Protein AF-A0A965ABD0-F1 (afdb_monomer_lite)

Radius of gyration: 16.46 Å; chains: 1; bounding box: 44×37×48 Å

pLDDT: mean 81.72, std 15.08, range [44.69, 95.62]

Structure (mmCIF, N/CA/C/O backbone):
data_AF-A0A965ABD0-F1
#
_entry.id   AF-A0A965ABD0-F1
#
loop_
_atom_site.group_PDB
_atom_site.id
_atom_site.type_symbol
_atom_site.label_atom_id
_atom_site.label_alt_id
_atom_site.label_comp_id
_atom_site.label_asym_id
_atom_site.label_entity_id
_atom_site.label_seq_id
_atom_site.pdbx_PDB_ins_code
_atom_site.Cartn_x
_atom_site.Cartn_y
_atom_site.Cartn_z
_atom_site.occupancy
_atom_site.B_iso_or_equiv
_atom_site.auth_seq_id
_atom_site.auth_comp_id
_atom_site.auth_asym_id
_atom_site.auth_atom_id
_atom_site.pdbx_PDB_model_num
ATOM 1 N N . MET A 1 1 ? 28.131 -8.949 -25.186 1.00 50.16 1 MET A N 1
ATOM 2 C CA . MET A 1 1 ? 27.915 -8.056 -24.030 1.00 50.16 1 MET A CA 1
ATOM 3 C C . MET A 1 1 ? 26.417 -7.802 -23.924 1.00 50.16 1 MET A C 1
ATOM 5 O O . MET A 1 1 ? 25.906 -6.990 -24.673 1.00 50.16 1 MET A O 1
ATOM 9 N N . ARG A 1 2 ? 25.697 -8.601 -23.131 1.00 59.97 2 ARG A N 1
ATOM 10 C CA . ARG A 1 2 ? 24.269 -8.393 -22.794 1.00 59.97 2 ARG A CA 1
ATOM 11 C C . ARG A 1 2 ? 23.965 -8.703 -21.321 1.00 59.97 2 ARG A C 1
ATOM 13 O O . ARG A 1 2 ? 22.911 -8.351 -20.832 1.00 59.97 2 ARG A O 1
ATOM 20 N N . PHE A 1 3 ? 24.914 -9.325 -20.616 1.00 52.44 3 PHE A N 1
ATOM 21 C CA . PHE A 1 3 ? 24.744 -9.772 -19.237 1.00 52.44 3 PHE A CA 1
ATOM 22 C C . PHE A 1 3 ? 24.814 -8.612 -18.229 1.00 52.44 3 PHE A C 1
ATOM 24 O O . PHE A 1 3 ? 23.955 -8.506 -17.372 1.00 52.44 3 PHE A O 1
ATOM 31 N N . ASN A 1 4 ? 25.758 -7.673 -18.394 1.00 55.59 4 ASN A N 1
ATOM 32 C CA . ASN A 1 4 ? 25.829 -6.482 -17.533 1.00 55.59 4 ASN A CA 1
ATOM 33 C C . ASN A 1 4 ? 24.631 -5.538 -17.687 1.00 55.59 4 ASN A C 1
ATOM 35 O O . ASN A 1 4 ? 24.323 -4.817 -16.752 1.00 55.59 4 ASN A O 1
ATOM 39 N N . GLN A 1 5 ? 23.981 -5.521 -18.854 1.00 58.94 5 GLN A N 1
ATOM 40 C CA . GLN A 1 5 ? 22.790 -4.698 -19.062 1.00 58.94 5 GLN A CA 1
ATOM 41 C C . GLN A 1 5 ? 21.589 -5.305 -18.322 1.00 58.94 5 GLN A C 1
ATOM 43 O O . GLN A 1 5 ? 20.903 -4.599 -17.599 1.00 58.94 5 GLN A O 1
ATOM 48 N N . PHE A 1 6 ? 21.459 -6.635 -18.378 1.00 56.78 6 PHE A N 1
ATOM 49 C CA . PHE A 1 6 ? 20.426 -7.390 -17.670 1.00 56.78 6 PHE A CA 1
ATOM 50 C C . PHE A 1 6 ? 20.526 -7.270 -16.140 1.00 56.78 6 PHE A C 1
ATOM 52 O O . PHE A 1 6 ? 19.512 -7.114 -15.476 1.00 56.78 6 PHE A O 1
ATOM 59 N N . ILE A 1 7 ? 21.743 -7.294 -15.578 1.00 60.09 7 ILE A N 1
ATOM 60 C CA . ILE A 1 7 ? 21.939 -7.110 -14.128 1.00 60.09 7 ILE A CA 1
ATOM 61 C C . ILE A 1 7 ? 21.617 -5.675 -13.698 1.00 60.09 7 ILE A C 1
ATOM 63 O O . ILE A 1 7 ? 20.943 -5.490 -12.694 1.00 60.09 7 ILE A O 1
ATOM 67 N N . SER A 1 8 ? 22.023 -4.665 -14.476 1.00 60.12 8 SER A N 1
ATOM 68 C CA . SER A 1 8 ? 21.682 -3.270 -14.164 1.00 60.12 8 SER A CA 1
ATOM 69 C C . SER A 1 8 ? 20.177 -3.000 -14.239 1.00 60.12 8 SER A C 1
ATOM 71 O O . SER A 1 8 ? 19.672 -2.209 -13.449 1.00 60.12 8 SER A O 1
ATOM 73 N N . GLU A 1 9 ? 19.468 -3.637 -15.176 1.00 54.25 9 GLU A N 1
ATOM 74 C CA . GLU A 1 9 ? 18.006 -3.571 -15.253 1.00 54.25 9 GLU A CA 1
ATOM 75 C C . GLU A 1 9 ? 17.367 -4.279 -14.050 1.00 54.25 9 GLU A C 1
ATOM 77 O O . GLU A 1 9 ? 16.578 -3.651 -13.358 1.00 54.25 9 GLU A O 1
ATOM 82 N N . MET A 1 10 ? 17.784 -5.504 -13.702 1.00 53.66 10 MET A N 1
ATOM 83 C CA . MET A 1 10 ? 17.255 -6.218 -12.526 1.00 53.66 10 MET A CA 1
ATOM 84 C C . MET A 1 10 ? 17.496 -5.481 -11.197 1.00 53.66 10 MET A C 1
ATOM 86 O O . MET A 1 10 ? 16.591 -5.416 -10.370 1.00 53.66 10 MET A O 1
ATOM 90 N N . GLU A 1 11 ? 18.675 -4.886 -10.988 1.00 54.94 11 GLU A N 1
ATOM 91 C CA . GLU A 1 11 ? 18.944 -4.076 -9.789 1.00 54.94 11 GLU A CA 1
ATOM 92 C C . GLU A 1 11 ? 18.117 -2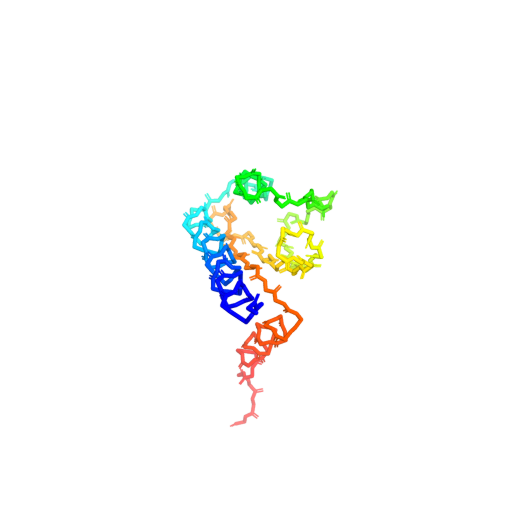.783 -9.789 1.00 54.94 11 GLU A C 1
ATOM 94 O O . GLU A 1 11 ? 17.594 -2.380 -8.756 1.00 54.94 11 GLU A O 1
ATOM 99 N N . SER A 1 12 ? 17.940 -2.133 -10.942 1.00 57.03 12 SER A N 1
ATOM 100 C CA . SER A 1 12 ? 17.064 -0.960 -11.064 1.00 57.03 12 SER A CA 1
ATOM 101 C C . SER A 1 12 ? 15.588 -1.290 -10.811 1.00 57.03 12 SER A C 1
ATOM 103 O O . SER A 1 12 ? 14.852 -0.415 -10.365 1.00 57.03 12 SER A O 1
ATOM 105 N N . MET A 1 13 ? 15.155 -2.513 -11.120 1.00 55.66 13 MET A N 1
ATOM 106 C CA . MET A 1 13 ? 13.768 -2.969 -10.988 1.00 55.66 13 MET A CA 1
ATOM 107 C C . MET A 1 13 ? 13.415 -3.322 -9.541 1.00 55.66 13 MET A C 1
ATOM 109 O O . MET A 1 13 ? 12.373 -2.881 -9.064 1.00 55.66 13 MET A O 1
ATOM 113 N N . ALA A 1 14 ? 14.302 -4.028 -8.827 1.00 60.38 14 ALA A N 1
ATOM 114 C CA . ALA A 1 14 ? 14.152 -4.266 -7.387 1.00 60.38 14 ALA A CA 1
ATOM 115 C C . ALA A 1 14 ? 14.101 -2.936 -6.616 1.00 60.38 14 ALA A C 1
ATOM 117 O O . ALA A 1 14 ? 13.190 -2.705 -5.830 1.00 60.38 14 ALA A O 1
ATOM 118 N N . ASN A 1 15 ? 14.982 -1.993 -6.974 1.00 71.06 15 ASN A N 1
ATOM 119 C CA . ASN A 1 15 ? 14.969 -0.650 -6.397 1.00 71.06 15 ASN A CA 1
ATOM 120 C C . ASN A 1 15 ? 13.646 0.100 -6.631 1.00 71.06 15 ASN A C 1
ATOM 122 O O . ASN A 1 15 ? 13.264 0.904 -5.788 1.00 71.06 15 ASN A O 1
ATOM 126 N N . ALA A 1 16 ? 12.957 -0.121 -7.758 1.00 81.75 16 ALA A N 1
ATOM 127 C CA . ALA A 1 16 ? 11.695 0.560 -8.042 1.00 81.75 16 ALA A CA 1
ATOM 128 C C . ALA A 1 16 ? 10.554 0.030 -7.164 1.00 81.75 16 ALA A C 1
ATOM 130 O O . ALA A 1 16 ? 9.835 0.836 -6.583 1.00 81.75 16 ALA A O 1
ATOM 131 N N . ARG A 1 17 ? 10.427 -1.299 -7.022 1.00 88.06 17 ARG A N 1
ATOM 132 C CA . ARG A 1 17 ? 9.444 -1.918 -6.115 1.00 88.06 17 ARG A CA 1
ATOM 133 C C . ARG A 1 17 ? 9.688 -1.485 -4.672 1.00 88.06 17 ARG A C 1
ATOM 135 O O . ARG A 1 17 ? 8.771 -0.997 -4.027 1.00 88.06 17 ARG A O 1
ATOM 142 N N . ASP A 1 18 ? 10.931 -1.590 -4.208 1.00 89.69 18 ASP A N 1
ATOM 143 C CA . ASP A 1 18 ? 11.284 -1.243 -2.830 1.00 89.69 18 ASP A CA 1
ATOM 144 C C . ASP A 1 18 ? 11.061 0.253 -2.544 1.00 89.69 18 ASP A C 1
ATOM 146 O O . ASP A 1 18 ? 10.591 0.606 -1.467 1.00 89.69 18 ASP A O 1
ATOM 150 N N . SER A 1 19 ? 11.324 1.137 -3.519 1.00 91.12 19 SER A N 1
ATOM 151 C CA . SER A 1 19 ? 11.024 2.572 -3.375 1.00 91.12 19 SER A CA 1
ATOM 152 C C . SER A 1 19 ? 9.519 2.844 -3.314 1.00 91.12 19 SER A C 1
ATOM 154 O O . SER A 1 19 ? 9.087 3.665 -2.513 1.00 91.12 19 SER A O 1
ATOM 156 N N . ILE A 1 20 ? 8.715 2.149 -4.129 1.00 92.62 20 ILE A N 1
ATOM 157 C CA . ILE A 1 20 ? 7.250 2.265 -4.077 1.00 92.62 20 ILE A CA 1
ATOM 158 C C . ILE A 1 20 ? 6.735 1.791 -2.717 1.00 92.62 20 ILE A C 1
ATOM 160 O O . ILE A 1 20 ? 5.951 2.504 -2.102 1.00 92.62 20 ILE A O 1
ATOM 164 N N . ASN A 1 21 ? 7.192 0.635 -2.228 1.00 94.25 21 ASN A N 1
ATOM 165 C CA . ASN A 1 21 ? 6.762 0.093 -0.934 1.00 94.25 21 ASN A CA 1
ATOM 166 C C . ASN A 1 21 ? 7.170 1.000 0.227 1.00 94.25 21 ASN A C 1
ATOM 168 O O . ASN A 1 21 ? 6.389 1.195 1.153 1.00 94.25 21 ASN A O 1
ATOM 172 N N . GLN A 1 22 ? 8.352 1.615 0.153 1.00 94.56 22 GLN A N 1
ATOM 173 C CA . GLN A 1 22 ? 8.756 2.620 1.128 1.00 94.56 22 GLN A CA 1
ATOM 174 C C . GLN A 1 22 ? 7.826 3.844 1.102 1.00 94.56 22 GLN A C 1
ATOM 176 O O . GLN A 1 22 ? 7.358 4.270 2.153 1.00 94.56 22 GLN A O 1
ATOM 181 N N . ASP A 1 23 ? 7.523 4.385 -0.081 1.00 95.38 23 ASP A N 1
ATOM 182 C CA . ASP A 1 23 ? 6.623 5.536 -0.206 1.00 95.38 23 ASP A CA 1
ATOM 183 C C . ASP A 1 23 ? 5.186 5.198 0.230 1.00 95.38 23 ASP A C 1
ATOM 185 O O . ASP A 1 23 ? 4.504 6.059 0.787 1.00 95.38 23 ASP A O 1
ATOM 189 N N . LEU A 1 24 ? 4.718 3.966 -0.010 1.00 94.94 24 LEU A N 1
ATOM 190 C CA . LEU A 1 24 ? 3.427 3.469 0.478 1.00 94.94 24 LEU A CA 1
ATOM 191 C C . LEU A 1 24 ? 3.406 3.425 2.006 1.00 94.94 24 LEU A C 1
ATOM 193 O O . LEU A 1 24 ? 2.499 3.998 2.603 1.00 94.94 24 LEU A O 1
ATOM 197 N N . ALA A 1 25 ? 4.419 2.819 2.629 1.00 94.81 25 ALA A N 1
ATOM 198 C CA . ALA A 1 25 ? 4.525 2.742 4.083 1.00 94.81 25 ALA A CA 1
ATOM 199 C C . ALA A 1 25 ? 4.575 4.138 4.728 1.00 94.81 25 ALA A C 1
ATOM 201 O O . ALA A 1 25 ? 3.824 4.416 5.660 1.00 94.81 25 ALA A O 1
ATOM 202 N N . ASP A 1 26 ? 5.398 5.042 4.190 1.00 94.88 26 ASP A N 1
ATOM 203 C CA . ASP A 1 26 ? 5.521 6.414 4.696 1.00 94.88 26 ASP A CA 1
ATOM 204 C C . ASP A 1 26 ? 4.235 7.233 4.448 1.00 94.88 26 ASP A C 1
ATOM 206 O O . ASP A 1 26 ? 3.823 8.050 5.276 1.00 94.88 26 ASP A O 1
ATOM 210 N N . GLY A 1 27 ? 3.590 7.044 3.294 1.00 93.69 27 GLY A N 1
ATOM 211 C CA . GLY A 1 27 ? 2.383 7.773 2.903 1.00 93.69 27 GLY A CA 1
ATOM 212 C C . GLY A 1 27 ? 1.133 7.350 3.673 1.00 93.69 27 GLY A C 1
ATOM 213 O O . GLY A 1 27 ? 0.258 8.186 3.917 1.00 93.69 27 GLY A O 1
ATOM 214 N N . LEU A 1 28 ? 1.063 6.077 4.063 1.00 95.62 28 LEU A N 1
ATOM 215 C CA . LEU A 1 28 ? -0.077 5.462 4.743 1.00 95.62 28 LEU A CA 1
ATOM 216 C C . LEU A 1 28 ? 0.105 5.349 6.266 1.00 95.62 28 LEU A C 1
ATOM 218 O O . LEU A 1 28 ? -0.803 4.883 6.939 1.00 95.62 28 LEU A O 1
ATOM 222 N N . GLU A 1 29 ? 1.217 5.843 6.831 1.00 93.56 29 GLU A N 1
ATOM 223 C CA . GLU A 1 29 ? 1.451 5.881 8.291 1.00 93.56 29 GLU A CA 1
ATOM 224 C C . GLU A 1 29 ? 0.384 6.705 9.050 1.00 93.56 29 GLU A C 1
ATOM 226 O O . GLU A 1 29 ? 0.183 6.534 10.252 1.00 93.56 29 GLU A O 1
ATOM 231 N N . ASN A 1 30 ? -0.295 7.632 8.367 1.00 90.06 30 ASN A N 1
ATOM 232 C CA . ASN A 1 30 ? -1.332 8.469 8.969 1.00 90.06 30 ASN A CA 1
ATOM 233 C C . ASN A 1 30 ? -2.711 7.812 8.863 1.00 90.06 30 ASN A C 1
ATOM 235 O O . ASN A 1 30 ? -3.034 7.224 7.839 1.00 90.06 30 ASN A O 1
ATOM 239 N N . ASN A 1 31 ? -3.572 8.044 9.855 1.00 90.19 31 ASN A N 1
ATOM 240 C CA . ASN A 1 31 ? -4.969 7.626 9.768 1.00 90.19 31 ASN A CA 1
ATOM 241 C C . ASN A 1 31 ? -5.783 8.593 8.889 1.00 90.19 31 ASN A C 1
ATOM 243 O O . ASN A 1 31 ? -5.565 9.812 8.899 1.00 90.19 31 ASN A O 1
ATOM 247 N N . PHE A 1 32 ? -6.769 8.055 8.175 1.00 94.25 32 PHE A N 1
ATOM 248 C CA . PHE A 1 32 ? -7.593 8.780 7.204 1.00 94.25 32 PHE A CA 1
ATOM 249 C C . PHE A 1 32 ? -9.043 8.918 7.675 1.00 94.25 32 PHE A C 1
ATOM 251 O O . PHE A 1 32 ? -9.529 8.124 8.470 1.00 94.25 32 PHE A O 1
ATOM 258 N N . GLN A 1 33 ? -9.783 9.929 7.220 1.00 93.69 33 GLN A N 1
ATOM 259 C CA . GLN A 1 33 ? -11.185 10.102 7.647 1.00 93.69 33 GLN A CA 1
ATOM 260 C C . GLN A 1 33 ? -12.165 9.219 6.870 1.00 93.69 33 GLN A C 1
ATOM 262 O O . GLN A 1 33 ? -13.315 9.043 7.274 1.00 93.69 33 GLN A O 1
ATOM 267 N N . ASN A 1 34 ? -11.737 8.718 5.719 1.00 91.12 34 ASN A N 1
ATOM 268 C CA . ASN A 1 34 ? -12.495 7.841 4.843 1.00 91.12 34 ASN A CA 1
ATOM 269 C C . ASN A 1 34 ? -11.519 7.012 3.995 1.00 91.12 34 ASN A C 1
ATOM 271 O O . ASN A 1 34 ? -10.366 7.425 3.836 1.00 91.12 34 ASN A O 1
ATOM 275 N N . PRO A 1 35 ? -11.961 5.872 3.438 1.00 91.69 35 PRO A N 1
ATOM 276 C CA . PRO A 1 35 ? -11.101 5.043 2.612 1.00 91.69 35 PRO A CA 1
ATOM 277 C C . PRO A 1 35 ? -10.554 5.794 1.397 1.00 91.69 35 PRO A C 1
ATOM 279 O O . PRO A 1 35 ? -9.397 5.618 1.021 1.00 91.69 35 PRO A O 1
ATOM 282 N N . GLU A 1 36 ? -11.367 6.659 0.786 1.00 91.75 36 GLU A N 1
ATOM 283 C CA . GLU A 1 36 ? -10.994 7.375 -0.430 1.00 91.75 36 GLU A CA 1
ATOM 284 C C . GLU A 1 36 ? -9.717 8.207 -0.257 1.00 91.75 36 GLU A C 1
ATOM 286 O O . GLU A 1 36 ? -8.889 8.214 -1.165 1.00 91.75 36 GLU A O 1
ATOM 291 N N . GLU A 1 37 ? -9.518 8.848 0.897 1.00 92.75 37 GLU A N 1
ATOM 292 C CA . GLU A 1 37 ? -8.301 9.613 1.202 1.00 92.75 37 GLU A CA 1
ATOM 293 C C . GLU A 1 37 ? -7.032 8.741 1.173 1.00 92.75 37 GLU A C 1
ATOM 295 O O . GLU A 1 37 ? -6.040 9.134 0.555 1.00 92.75 37 GLU A O 1
ATOM 300 N N . GLY A 1 38 ? -7.064 7.544 1.771 1.00 92.50 38 GLY A N 1
ATOM 301 C CA . GLY A 1 38 ? -5.933 6.606 1.731 1.00 92.50 38 GLY A CA 1
ATOM 302 C C . GLY A 1 38 ? -5.641 6.129 0.304 1.00 92.50 38 GLY A C 1
ATOM 303 O O . GLY A 1 38 ? -4.499 6.134 -0.162 1.00 92.50 38 GLY A O 1
ATOM 304 N N . PHE A 1 39 ? -6.688 5.828 -0.465 1.00 91.12 39 PHE A N 1
ATOM 305 C CA . PHE A 1 39 ? -6.535 5.435 -1.867 1.00 91.12 39 PHE A CA 1
ATOM 306 C C . PHE A 1 39 ? -6.072 6.572 -2.788 1.00 91.12 39 PHE A C 1
ATOM 308 O O . PHE A 1 39 ? -5.385 6.313 -3.782 1.00 91.12 39 PHE A O 1
ATOM 315 N N . GLU A 1 40 ? -6.402 7.830 -2.493 1.00 92.06 40 GLU A N 1
ATOM 316 C CA . GLU A 1 40 ? -5.833 8.982 -3.201 1.00 92.06 40 GLU A CA 1
ATOM 317 C C . GLU A 1 40 ? -4.316 9.078 -2.989 1.00 92.06 40 GLU A C 1
ATOM 319 O O . GLU A 1 40 ? -3.594 9.382 -3.945 1.00 92.06 40 GLU A O 1
ATOM 324 N N . VAL A 1 41 ? -3.817 8.750 -1.791 1.00 94.06 41 VAL A N 1
ATOM 325 C CA . VAL A 1 41 ? -2.372 8.671 -1.511 1.00 94.06 41 VAL A CA 1
ATOM 326 C C . VAL A 1 41 ? -1.716 7.563 -2.336 1.00 94.06 41 VAL A C 1
ATOM 328 O O . VAL A 1 41 ? -0.731 7.835 -3.028 1.00 94.06 41 VAL A O 1
ATOM 331 N N . ILE A 1 42 ? -2.297 6.358 -2.363 1.00 92.94 42 ILE A N 1
ATOM 332 C CA . ILE A 1 42 ? -1.800 5.235 -3.185 1.00 92.94 42 ILE A CA 1
ATOM 333 C C . ILE A 1 42 ? -1.704 5.649 -4.661 1.00 92.94 42 ILE A C 1
ATOM 335 O O . ILE A 1 42 ? -0.658 5.493 -5.296 1.00 92.94 42 ILE A O 1
ATOM 339 N N . LYS A 1 43 ? -2.764 6.262 -5.208 1.00 91.44 43 LYS A N 1
ATOM 340 C CA . LYS A 1 43 ? -2.780 6.760 -6.597 1.00 91.44 43 LYS A CA 1
ATOM 341 C C . LYS A 1 43 ? -1.718 7.830 -6.845 1.00 91.44 43 LYS A C 1
ATOM 343 O O . LYS A 1 43 ? -1.093 7.832 -7.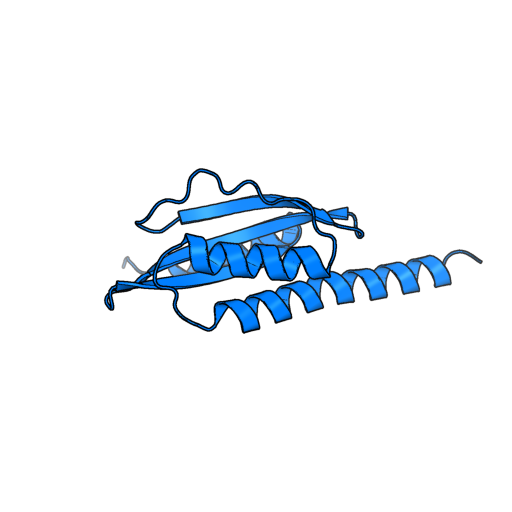906 1.00 91.44 43 LYS A O 1
ATOM 348 N N . ALA A 1 44 ? -1.515 8.746 -5.898 1.00 92.06 44 ALA A N 1
ATOM 349 C CA . ALA A 1 44 ? -0.510 9.797 -6.016 1.00 92.06 44 ALA A CA 1
ATOM 350 C C . ALA A 1 44 ? 0.913 9.220 -6.057 1.00 92.06 44 ALA A C 1
ATOM 352 O O . ALA A 1 44 ? 1.716 9.643 -6.892 1.00 92.06 44 ALA A O 1
ATOM 353 N N . ILE A 1 45 ? 1.204 8.227 -5.212 1.00 92.81 45 ILE A N 1
ATOM 354 C CA . ILE A 1 45 ? 2.481 7.505 -5.211 1.00 92.81 45 ILE A CA 1
ATOM 355 C C . ILE A 1 45 ? 2.661 6.797 -6.552 1.00 92.81 45 ILE A C 1
ATOM 357 O O . ILE A 1 45 ? 3.640 7.044 -7.251 1.00 92.81 45 ILE A O 1
ATOM 361 N N . PHE A 1 46 ? 1.680 6.006 -6.982 1.00 91.31 46 PHE A N 1
ATOM 362 C CA . PHE A 1 46 ? 1.736 5.254 -8.240 1.00 91.31 46 PHE A CA 1
ATOM 363 C C . PHE A 1 46 ? 1.936 6.153 -9.464 1.00 91.31 46 PHE A C 1
ATOM 365 O O . PHE A 1 46 ? 2.723 5.827 -10.360 1.00 91.31 46 PHE A O 1
ATOM 372 N N . GLY A 1 47 ? 1.319 7.338 -9.458 1.00 88.44 47 GLY A N 1
ATOM 373 C CA . GLY A 1 47 ? 1.520 8.367 -10.475 1.00 88.44 47 GLY A CA 1
ATOM 374 C C . GLY A 1 47 ? 2.972 8.846 -10.603 1.00 88.44 47 GLY A C 1
ATOM 375 O O . GLY A 1 47 ? 3.398 9.181 -11.710 1.00 88.44 47 GLY A O 1
ATOM 376 N N . ASN A 1 48 ? 3.761 8.828 -9.522 1.00 89.56 48 ASN A N 1
ATOM 377 C CA . ASN A 1 48 ? 5.181 9.205 -9.551 1.00 89.56 48 ASN A CA 1
ATOM 378 C C . ASN A 1 48 ? 6.064 8.143 -10.223 1.00 89.56 48 ASN A C 1
ATOM 380 O O . ASN A 1 48 ? 7.101 8.482 -10.798 1.00 89.56 48 ASN A O 1
ATOM 384 N N . TYR A 1 49 ? 5.640 6.879 -10.187 1.00 88.69 49 TYR A N 1
ATOM 385 C CA . TYR A 1 49 ? 6.377 5.738 -10.740 1.00 88.69 49 TYR A CA 1
ATOM 386 C C . TYR A 1 49 ? 5.847 5.269 -12.101 1.00 88.69 49 TYR A C 1
ATOM 388 O O . TYR A 1 49 ? 6.432 4.384 -12.725 1.00 88.69 49 TYR A O 1
ATOM 396 N N . GLY A 1 50 ? 4.769 5.886 -12.594 1.00 85.25 50 GLY A N 1
ATOM 397 C CA . GLY A 1 50 ? 4.143 5.519 -13.863 1.00 85.25 50 GLY A CA 1
ATOM 398 C C . GLY A 1 50 ? 3.430 4.168 -13.815 1.00 85.25 50 GLY A C 1
ATOM 399 O O . GLY A 1 50 ? 3.333 3.506 -14.847 1.00 85.25 50 GLY A O 1
ATOM 400 N N . VAL A 1 51 ? 2.968 3.757 -12.632 1.00 85.69 51 VAL A N 1
ATOM 401 C CA . VAL A 1 51 ? 2.123 2.570 -12.461 1.00 85.69 51 VAL A CA 1
ATOM 402 C C . VAL A 1 51 ? 0.721 2.880 -12.998 1.00 85.69 51 VAL A C 1
ATOM 404 O O . VAL A 1 51 ? 0.247 4.015 -12.892 1.00 85.69 51 VAL A O 1
ATOM 407 N N . GLY A 1 52 ? 0.091 1.890 -13.637 1.00 77.19 52 GLY A N 1
ATOM 408 C CA . GLY A 1 52 ? -1.247 2.016 -14.223 1.00 77.19 52 GLY A CA 1
ATOM 409 C C . GLY A 1 52 ? -2.353 2.378 -13.219 1.00 77.19 52 GLY A C 1
ATOM 410 O O . GLY A 1 52 ? -2.150 2.381 -12.006 1.00 77.19 52 GLY A O 1
ATOM 411 N N . GLU A 1 53 ? -3.547 2.694 -13.734 1.00 78.00 53 GLU A N 1
ATOM 412 C CA . GLU A 1 53 ? -4.718 2.970 -12.891 1.00 78.00 53 GLU A CA 1
ATOM 413 C C . GLU A 1 53 ? -5.110 1.743 -12.060 1.00 78.00 53 GLU A C 1
ATOM 415 O O . GLU A 1 53 ? -5.269 0.646 -12.592 1.00 78.00 53 GLU A O 1
ATOM 420 N N . VAL A 1 54 ? -5.324 1.965 -10.762 1.00 75.25 54 VAL A N 1
ATOM 421 C CA . VAL A 1 54 ? -5.823 0.951 -9.831 1.00 75.25 54 VAL A CA 1
ATOM 422 C C . VAL A 1 54 ? -7.358 1.020 -9.803 1.00 75.25 54 VAL A C 1
ATOM 424 O O . VAL A 1 54 ? -7.900 2.082 -9.463 1.00 75.25 54 VAL A O 1
ATOM 427 N N . PRO A 1 55 ? -8.077 -0.059 -10.168 1.00 72.31 55 PRO A N 1
ATOM 428 C CA . PRO A 1 55 ? -9.537 -0.074 -10.174 1.00 72.31 55 PRO A CA 1
ATOM 429 C C . PRO A 1 55 ? -10.069 -0.195 -8.740 1.00 72.31 55 PRO A C 1
ATOM 431 O O . PRO A 1 55 ? -10.027 -1.263 -8.142 1.00 72.31 55 PRO A O 1
ATOM 434 N N . LEU A 1 56 ? -10.569 0.911 -8.186 1.00 68.44 56 LEU A N 1
ATOM 435 C CA . LEU A 1 56 ? -10.964 1.024 -6.770 1.00 68.44 56 LEU A CA 1
ATOM 436 C C . LEU A 1 56 ? -12.429 1.448 -6.606 1.00 68.44 56 LEU A C 1
ATOM 438 O O . LEU A 1 56 ? -12.801 2.135 -5.662 1.00 68.44 56 LEU A O 1
ATOM 442 N N . ASP A 1 57 ? -13.277 1.081 -7.564 1.00 64.81 57 ASP A N 1
ATOM 443 C CA . ASP A 1 57 ? -14.638 1.612 -7.687 1.00 64.81 57 ASP A CA 1
ATOM 444 C C . ASP A 1 57 ? -15.650 1.047 -6.664 1.00 64.81 57 ASP A C 1
ATOM 446 O O . ASP A 1 57 ? -16.829 1.405 -6.718 1.00 64.81 57 ASP A O 1
ATOM 450 N N . GLN A 1 58 ? -15.236 0.168 -5.742 1.00 68.88 58 GLN A N 1
ATOM 451 C CA . GLN A 1 58 ? -16.116 -0.456 -4.739 1.00 68.88 58 GLN A CA 1
ATOM 452 C C . GLN A 1 58 ? -15.450 -0.575 -3.364 1.00 68.88 58 GLN A C 1
ATOM 454 O O . GLN A 1 58 ? -15.297 -1.671 -2.843 1.00 68.88 58 GLN A O 1
ATOM 459 N N . LEU A 1 59 ? -15.072 0.557 -2.770 1.00 78.44 59 LEU A N 1
ATOM 460 C CA . LEU A 1 59 ? -14.542 0.567 -1.407 1.00 78.44 59 LEU A CA 1
ATOM 461 C C . LEU A 1 59 ? -15.649 0.252 -0.392 1.00 78.44 59 LEU A C 1
ATOM 463 O O . LEU A 1 59 ? -16.688 0.920 -0.355 1.00 78.44 59 LEU A O 1
ATOM 467 N N . ASN A 1 60 ? -15.425 -0.760 0.443 1.00 84.25 60 ASN A N 1
ATOM 468 C CA . ASN A 1 60 ? -16.255 -1.060 1.602 1.00 84.25 60 ASN A CA 1
ATOM 469 C C . ASN A 1 60 ? -15.913 -0.105 2.768 1.00 84.25 60 ASN A C 1
ATOM 471 O O . ASN A 1 60 ? -14.751 -0.052 3.168 1.00 84.25 60 ASN A O 1
ATOM 475 N N . PRO A 1 61 ? -16.878 0.639 3.343 1.00 80.88 61 PRO A N 1
ATOM 476 C CA . PRO A 1 61 ? -16.632 1.507 4.499 1.00 80.88 61 PRO A CA 1
ATOM 477 C C . PRO A 1 61 ? -16.348 0.750 5.805 1.00 80.88 61 PRO A C 1
ATOM 479 O O . PRO A 1 61 ? -15.898 1.358 6.765 1.00 80.88 61 PRO A O 1
ATOM 482 N N . GLU A 1 62 ? -16.621 -0.552 5.888 1.00 84.69 62 GLU A N 1
ATOM 483 C CA . GLU A 1 62 ? -16.230 -1.353 7.061 1.00 84.69 62 GLU A CA 1
ATOM 484 C C . GLU A 1 62 ? -14.757 -1.796 7.005 1.00 84.69 62 GLU A C 1
ATOM 486 O O . GLU A 1 62 ? -14.257 -2.370 7.967 1.00 84.69 62 GLU A O 1
ATOM 491 N N . GLY A 1 63 ? -14.061 -1.484 5.910 1.00 86.75 63 GLY A N 1
ATOM 492 C CA . GLY A 1 63 ? -12.7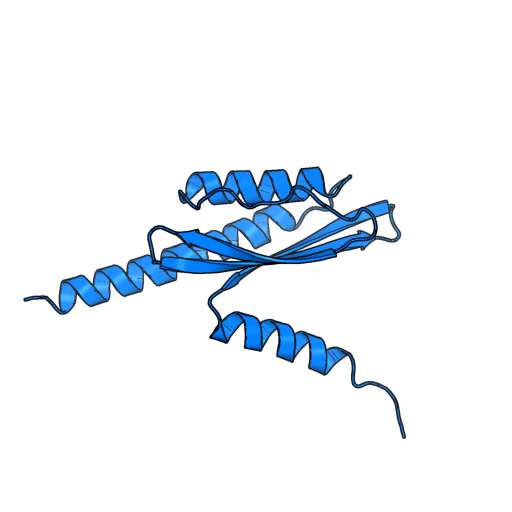61 -2.051 5.583 1.00 86.75 63 GLY A CA 1
ATOM 493 C C . GLY A 1 63 ? -12.876 -3.163 4.546 1.00 86.75 63 GLY A C 1
ATOM 494 O O . GLY A 1 63 ? -13.944 -3.761 4.374 1.00 86.75 63 GLY A O 1
ATOM 495 N N . ASP A 1 64 ? -11.792 -3.393 3.818 1.00 90.06 64 ASP A N 1
ATOM 496 C CA . ASP A 1 64 ? -11.686 -4.474 2.841 1.00 90.06 64 ASP A CA 1
ATOM 497 C C . ASP A 1 64 ? -10.227 -4.894 2.649 1.00 90.06 64 ASP A C 1
ATOM 499 O O . ASP A 1 64 ? -9.299 -4.124 2.919 1.00 90.06 64 ASP A O 1
ATOM 503 N N . GLU A 1 65 ? -10.059 -6.102 2.125 1.00 90.69 65 GLU A N 1
ATOM 504 C CA . GLU A 1 65 ? -8.788 -6.637 1.648 1.00 90.69 65 GLU A CA 1
ATOM 505 C C . GLU A 1 65 ? -8.853 -6.740 0.123 1.00 90.69 65 GLU A C 1
ATOM 507 O O . GLU A 1 65 ? -9.783 -7.315 -0.454 1.00 90.69 65 GLU A O 1
ATOM 512 N N . ILE A 1 66 ? -7.880 -6.137 -0.554 1.00 88.75 66 ILE A N 1
ATOM 513 C CA . ILE A 1 66 ? -7.888 -5.988 -2.004 1.00 88.75 66 ILE A CA 1
ATOM 514 C C . ILE A 1 66 ? -6.529 -6.402 -2.564 1.00 88.75 66 ILE A C 1
ATOM 516 O O . ILE A 1 66 ? -5.513 -5.776 -2.278 1.00 88.75 66 ILE A O 1
ATOM 520 N N . ALA A 1 67 ? -6.535 -7.390 -3.458 1.00 90.56 67 ALA A N 1
ATOM 521 C CA . ALA A 1 67 ? -5.397 -7.737 -4.302 1.00 90.56 67 ALA A CA 1
ATOM 522 C C . ALA A 1 67 ? -5.730 -7.425 -5.766 1.00 90.56 67 ALA A C 1
ATOM 524 O O . ALA A 1 67 ? -6.698 -7.954 -6.323 1.00 90.56 67 ALA A O 1
ATOM 525 N N . VAL A 1 68 ? -4.949 -6.547 -6.398 1.00 89.06 68 VAL A N 1
ATOM 526 C CA . VAL A 1 68 ? -5.165 -6.128 -7.791 1.00 89.06 68 VAL A CA 1
ATOM 527 C C . VAL A 1 68 ? -3.880 -6.154 -8.600 1.00 89.06 68 VAL A C 1
ATOM 529 O O . VAL A 1 68 ? -2.851 -5.624 -8.187 1.00 89.06 68 VAL A O 1
ATOM 532 N N . ASP A 1 69 ? -3.970 -6.716 -9.802 1.00 89.88 69 ASP A N 1
ATOM 533 C CA . ASP A 1 69 ? -2.889 -6.669 -10.779 1.00 89.88 69 ASP A CA 1
ATOM 534 C C . ASP A 1 69 ? -2.655 -5.232 -11.260 1.00 89.88 69 ASP A C 1
ATOM 536 O O . ASP A 1 69 ? -3.582 -4.539 -11.696 1.00 89.88 69 ASP A O 1
ATOM 540 N N . VAL A 1 70 ? -1.398 -4.798 -11.249 1.00 89.06 70 VAL A N 1
ATOM 541 C CA . VAL A 1 70 ? -0.974 -3.490 -11.743 1.00 89.06 70 VAL A CA 1
ATOM 542 C C . VAL A 1 70 ? 0.176 -3.619 -12.733 1.00 89.06 70 VAL A C 1
ATOM 544 O O . VAL A 1 70 ? 1.141 -4.363 -12.550 1.00 89.06 70 VAL A O 1
ATOM 547 N N . GLU A 1 71 ? 0.084 -2.858 -13.822 1.00 87.38 71 GLU A N 1
ATOM 548 C CA . GLU A 1 71 ? 1.158 -2.782 -14.806 1.00 87.38 71 GLU A CA 1
ATOM 549 C C . GLU A 1 71 ? 2.213 -1.774 -14.343 1.00 87.38 71 GLU A C 1
ATOM 551 O O . GLU A 1 71 ? 1.931 -0.582 -14.184 1.00 87.38 71 GLU A O 1
ATOM 556 N N . THR A 1 72 ? 3.448 -2.246 -14.167 1.00 83.12 72 THR A N 1
ATOM 557 C CA . THR A 1 72 ? 4.611 -1.395 -13.895 1.00 83.12 72 THR A CA 1
ATOM 558 C C . THR A 1 72 ? 5.594 -1.426 -15.061 1.00 83.12 72 THR A C 1
ATOM 560 O O . THR A 1 72 ? 5.548 -2.298 -15.931 1.00 83.12 72 THR A O 1
ATOM 563 N N . ILE A 1 73 ? 6.553 -0.498 -15.061 1.00 77.94 73 ILE A N 1
ATOM 564 C CA . ILE A 1 73 ? 7.656 -0.481 -16.037 1.00 77.94 73 ILE A CA 1
ATOM 565 C C . ILE A 1 73 ? 8.484 -1.779 -15.966 1.00 77.94 73 ILE A C 1
ATOM 567 O O . ILE A 1 73 ? 9.084 -2.189 -16.961 1.00 77.94 73 ILE A O 1
ATOM 571 N N . SER A 1 74 ? 8.501 -2.430 -14.801 1.00 73.69 74 SER A N 1
ATOM 572 C CA . SER A 1 74 ? 9.270 -3.645 -14.541 1.00 73.69 74 SER A CA 1
ATOM 573 C C . SER A 1 74 ? 8.530 -4.935 -14.918 1.00 73.69 74 SER A C 1
ATOM 575 O O . SER A 1 74 ? 9.159 -5.986 -15.025 1.00 73.69 74 SER A O 1
ATOM 577 N N . GLY A 1 75 ? 7.219 -4.868 -15.148 1.00 83.12 75 GLY A N 1
ATOM 578 C CA . GLY A 1 75 ? 6.360 -6.031 -15.365 1.00 83.12 75 GLY A CA 1
ATOM 579 C C . GLY A 1 75 ? 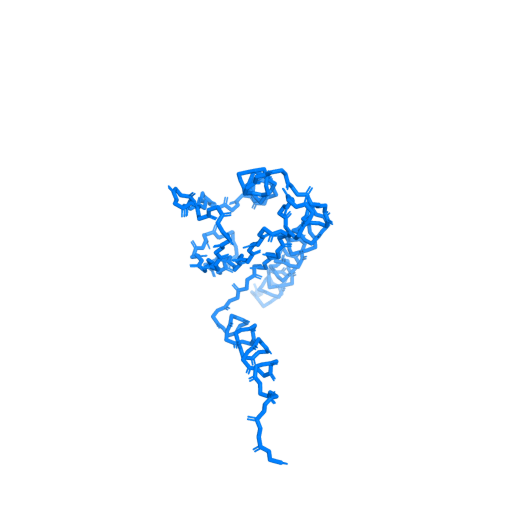5.061 -5.953 -14.557 1.00 83.12 75 GLY A C 1
ATOM 580 O O . GLY A 1 75 ? 4.846 -4.970 -13.839 1.00 83.12 75 GLY A O 1
ATOM 581 N N . PRO A 1 76 ? 4.180 -6.956 -14.698 1.00 87.12 76 PRO A N 1
ATOM 582 C CA . PRO A 1 76 ? 3.000 -7.067 -13.853 1.00 87.12 76 PRO A CA 1
ATOM 583 C C . PRO A 1 76 ? 3.433 -7.333 -12.408 1.00 87.12 76 PRO A C 1
ATOM 585 O O . PRO A 1 76 ? 4.312 -8.160 -12.170 1.00 87.12 76 PRO A O 1
ATOM 588 N N . LEU A 1 77 ? 2.835 -6.601 -11.479 1.00 91.25 77 LEU A N 1
ATOM 589 C CA . LEU A 1 77 ? 2.944 -6.810 -10.039 1.00 91.25 77 LEU A CA 1
ATOM 590 C C . LEU A 1 77 ? 1.536 -6.780 -9.447 1.00 91.25 77 LEU A C 1
ATOM 592 O O . LEU A 1 77 ? 0.591 -6.365 -10.115 1.00 91.25 77 LEU A O 1
ATOM 596 N N . ILE A 1 78 ? 1.407 -7.196 -8.200 1.00 92.12 78 ILE A N 1
ATOM 597 C CA . ILE A 1 78 ? 0.159 -7.197 -7.452 1.00 92.12 78 ILE A CA 1
ATOM 598 C C . ILE A 1 78 ? 0.265 -6.112 -6.390 1.00 92.12 78 ILE A C 1
ATOM 600 O O . ILE A 1 78 ? 1.205 -6.098 -5.597 1.00 92.12 78 ILE A O 1
ATOM 604 N N . LEU A 1 79 ? -0.681 -5.178 -6.393 1.00 92.56 79 LEU A N 1
ATOM 605 C CA . LEU A 1 79 ? -0.896 -4.287 -5.265 1.00 92.56 79 LEU A CA 1
ATOM 606 C C . LEU A 1 79 ? -1.838 -4.994 -4.291 1.00 92.56 79 LEU A C 1
ATOM 608 O O . LEU A 1 79 ? -2.996 -5.251 -4.628 1.00 92.56 79 LEU A O 1
ATOM 612 N N . TYR A 1 80 ? -1.328 -5.268 -3.101 1.00 93.06 80 TYR A N 1
ATOM 613 C CA . TYR A 1 80 ? -2.086 -5.727 -1.952 1.00 93.06 80 TYR A CA 1
ATOM 614 C C . TYR A 1 80 ? -2.415 -4.533 -1.056 1.00 93.06 80 TYR A C 1
ATOM 616 O O . TYR A 1 80 ? -1.534 -3.721 -0.774 1.00 93.06 80 TYR A O 1
ATOM 624 N N . VAL A 1 81 ? -3.675 -4.386 -0.651 1.00 92.50 81 VAL A N 1
ATOM 625 C CA . VAL A 1 81 ? -4.139 -3.321 0.246 1.00 92.50 81 VAL A CA 1
ATOM 626 C C . VAL A 1 81 ? -5.086 -3.910 1.274 1.00 92.50 81 VAL A C 1
ATOM 628 O O . VAL A 1 81 ? -6.069 -4.548 0.905 1.00 92.50 81 VAL A O 1
ATOM 631 N N . ILE A 1 82 ? -4.844 -3.596 2.540 1.00 92.69 82 ILE A N 1
ATOM 632 C CA . ILE A 1 82 ? -5.788 -3.807 3.633 1.00 92.69 82 ILE A CA 1
ATOM 633 C C . ILE A 1 82 ? -6.107 -2.451 4.232 1.00 92.69 82 ILE A C 1
ATOM 635 O O . ILE A 1 82 ? -5.215 -1.625 4.443 1.00 92.69 82 ILE A O 1
ATOM 639 N N . TYR A 1 83 ? -7.377 -2.210 4.517 1.00 94.00 83 TYR A N 1
ATOM 640 C CA . TYR A 1 83 ? -7.774 -1.044 5.286 1.00 94.00 83 TYR A CA 1
ATOM 641 C C . TYR A 1 83 ? -8.972 -1.356 6.172 1.00 94.00 83 TYR A C 1
ATOM 643 O O . TYR A 1 83 ? -9.842 -2.145 5.804 1.00 94.00 83 TYR A O 1
ATOM 651 N N . SER A 1 84 ? -9.033 -0.711 7.330 1.00 94.69 84 SER A N 1
ATOM 652 C CA . SER A 1 84 ? -10.042 -0.966 8.363 1.00 94.69 84 SER A CA 1
ATOM 653 C C . SER A 1 84 ? -10.437 0.324 9.066 1.00 94.69 84 SER A C 1
ATOM 655 O O . SER A 1 84 ? -9.636 1.244 9.216 1.00 94.69 84 SER A O 1
ATOM 657 N N . LEU A 1 85 ? -11.701 0.396 9.492 1.00 95.25 85 LEU A N 1
ATOM 658 C CA . LEU A 1 85 ? -12.184 1.461 10.367 1.00 95.25 85 LEU A CA 1
ATOM 659 C C . LEU A 1 85 ? -11.764 1.159 11.812 1.00 95.25 85 LEU A C 1
ATOM 661 O O . LEU A 1 85 ? -12.154 0.136 12.374 1.00 95.25 85 LEU A O 1
ATOM 665 N N . THR A 1 86 ? -11.015 2.069 12.421 1.00 92.69 86 THR A N 1
ATOM 666 C CA . THR A 1 86 ? -10.550 1.979 13.805 1.00 92.69 86 THR A CA 1
ATOM 667 C C . THR A 1 86 ? -11.654 2.354 14.802 1.00 92.69 86 THR A C 1
ATOM 669 O O . THR A 1 86 ? -12.664 2.982 14.461 1.00 92.69 86 THR A O 1
ATOM 672 N N . ASP A 1 87 ? -11.447 2.026 16.081 1.00 92.69 87 ASP A N 1
ATOM 673 C CA . ASP A 1 87 ? -12.347 2.420 17.178 1.00 92.69 87 ASP A CA 1
ATOM 674 C C . ASP A 1 87 ? -12.465 3.949 17.355 1.00 92.69 87 ASP A C 1
ATOM 676 O O . ASP A 1 87 ? -13.468 4.443 17.884 1.00 92.69 87 ASP A O 1
ATOM 680 N N . ASP A 1 88 ? -11.457 4.705 16.911 1.00 92.62 88 ASP A N 1
ATOM 681 C CA . ASP A 1 88 ? -11.439 6.171 16.941 1.00 92.62 88 ASP A CA 1
ATOM 682 C C . ASP A 1 88 ? -12.228 6.797 15.769 1.00 92.62 88 ASP A C 1
ATOM 684 O O . ASP A 1 88 ? -12.509 8.002 15.769 1.00 92.62 88 ASP A O 1
ATOM 688 N N . GLY A 1 89 ? -12.695 5.970 14.825 1.00 92.00 89 GLY A N 1
ATOM 689 C CA . GLY A 1 89 ? -13.529 6.378 13.694 1.00 92.00 89 GLY A CA 1
ATOM 690 C C . GLY A 1 89 ? -12.740 6.900 12.493 1.00 92.00 89 GLY A C 1
ATOM 691 O O . GLY A 1 89 ? -13.315 7.569 11.633 1.00 92.00 89 GLY A O 1
ATOM 692 N N . ASP A 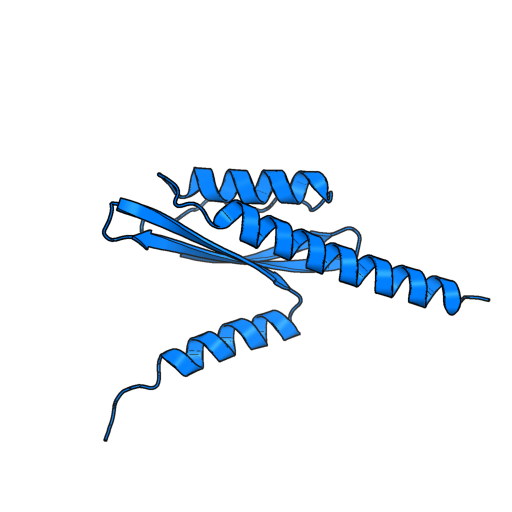1 90 ? -11.443 6.618 12.453 1.00 94.81 90 ASP A N 1
ATOM 693 C CA . ASP A 1 90 ? -10.551 6.861 11.325 1.00 94.81 90 ASP A CA 1
ATOM 694 C C . ASP A 1 90 ? -10.143 5.536 10.668 1.00 94.81 90 ASP A C 1
ATOM 696 O O . ASP A 1 90 ? -10.458 4.467 11.173 1.00 94.81 90 ASP A O 1
ATOM 700 N N . TYR A 1 91 ? -9.519 5.597 9.500 1.00 94.56 91 TYR A N 1
ATOM 701 C CA . TYR A 1 91 ? -9.113 4.427 8.740 1.00 94.56 91 TYR A CA 1
ATOM 702 C C . TYR A 1 91 ? -7.607 4.262 8.797 1.00 94.56 91 TYR A C 1
ATOM 704 O O . TYR A 1 91 ? -6.869 5.207 8.506 1.00 94.56 91 TYR A O 1
ATOM 712 N N . GLU A 1 92 ? -7.175 3.053 9.115 1.00 95.00 92 GLU A N 1
ATOM 713 C CA . GLU A 1 92 ? -5.792 2.615 8.975 1.00 95.00 92 GLU A CA 1
ATOM 714 C C . GLU A 1 92 ? -5.622 1.862 7.656 1.00 95.00 92 GLU A C 1
ATOM 716 O O . GLU A 1 92 ? -6.570 1.264 7.141 1.00 95.00 92 GLU A O 1
ATOM 721 N N . PHE A 1 93 ? -4.421 1.936 7.091 1.00 94.81 93 PHE A N 1
ATOM 722 C CA . PHE A 1 93 ? -4.095 1.334 5.808 1.00 94.81 93 PHE A CA 1
ATOM 723 C C . PHE A 1 93 ? -2.763 0.602 5.890 1.00 94.81 93 PHE A C 1
ATOM 725 O O . PHE A 1 93 ? -1.779 1.120 6.415 1.00 94.81 93 PHE A O 1
ATOM 732 N N . TYR A 1 94 ? -2.721 -0.557 5.254 1.00 93.88 94 TYR A N 1
ATOM 733 C CA . TYR A 1 94 ? -1.506 -1.237 4.850 1.00 93.88 94 TYR A CA 1
ATOM 734 C C . TYR A 1 94 ? -1.571 -1.467 3.343 1.00 93.88 94 TYR A C 1
ATOM 736 O O . TYR A 1 94 ? -2.618 -1.822 2.803 1.00 93.88 94 TYR A O 1
ATOM 744 N N . ALA A 1 95 ? -0.465 -1.224 2.646 1.00 93.56 95 ALA A N 1
ATOM 745 C CA . ALA A 1 95 ? -0.371 -1.519 1.228 1.00 93.56 95 ALA A CA 1
ATOM 746 C C . ALA A 1 95 ? 1.040 -1.957 0.857 1.00 93.56 95 ALA A C 1
ATOM 748 O O . ALA A 1 95 ? 2.020 -1.334 1.270 1.00 93.56 95 ALA A O 1
ATOM 749 N N . GLU A 1 96 ? 1.129 -2.976 0.012 1.00 93.75 96 GLU A N 1
ATOM 750 C CA . GLU A 1 96 ? 2.392 -3.509 -0.471 1.00 93.75 96 GLU A CA 1
ATOM 751 C C . GLU A 1 96 ? 2.292 -3.918 -1.941 1.00 93.75 96 GLU A C 1
ATOM 753 O O . GLU A 1 96 ? 1.310 -4.505 -2.394 1.00 93.75 96 GLU A O 1
ATOM 758 N N . LEU A 1 97 ? 3.327 -3.587 -2.710 1.00 92.81 97 LEU A N 1
ATOM 759 C CA . LEU A 1 97 ? 3.498 -4.041 -4.078 1.00 92.81 97 LEU A CA 1
ATOM 760 C C . LEU A 1 97 ? 4.400 -5.276 -4.098 1.00 92.81 97 LEU A C 1
ATOM 762 O O . LEU A 1 97 ? 5.573 -5.210 -3.716 1.00 92.81 97 LEU A O 1
ATOM 766 N N . THR A 1 98 ? 3.869 -6.380 -4.605 1.00 92.69 98 THR A N 1
ATOM 767 C CA . THR A 1 98 ? 4.510 -7.694 -4.555 1.00 92.69 98 THR A CA 1
ATOM 768 C C . THR A 1 98 ? 4.307 -8.485 -5.854 1.00 92.69 98 THR A C 1
ATOM 770 O O . THR A 1 98 ? 3.638 -8.018 -6.776 1.00 92.69 98 THR A O 1
ATOM 773 N N . ASP A 1 99 ? 4.959 -9.634 -5.993 1.00 91.50 99 ASP A N 1
ATOM 774 C CA . ASP A 1 99 ? 4.675 -10.627 -7.038 1.00 91.50 99 ASP A CA 1
ATOM 775 C C . ASP A 1 99 ? 3.808 -11.766 -6.473 1.00 91.50 99 ASP A C 1
ATOM 777 O O . ASP A 1 99 ? 3.471 -11.756 -5.293 1.00 91.50 99 ASP A O 1
ATOM 781 N N . ASP A 1 100 ? 3.402 -12.729 -7.307 1.00 88.69 100 ASP A N 1
ATOM 782 C CA . ASP A 1 100 ? 2.581 -13.864 -6.857 1.00 88.69 100 ASP A CA 1
ATOM 783 C C . ASP A 1 100 ? 3.210 -14.604 -5.662 1.00 88.69 100 ASP A C 1
ATOM 785 O O . ASP A 1 100 ? 2.513 -14.914 -4.700 1.00 88.69 100 ASP A O 1
ATOM 789 N N . ASP A 1 101 ? 4.525 -14.850 -5.709 1.00 88.56 101 ASP A N 1
ATOM 790 C CA . ASP A 1 101 ? 5.250 -15.520 -4.626 1.00 88.56 101 ASP A CA 1
ATOM 791 C C . ASP A 1 101 ? 5.189 -14.696 -3.326 1.00 88.56 101 ASP A C 1
ATOM 793 O O . ASP A 1 101 ? 4.896 -15.242 -2.264 1.00 88.56 101 ASP A O 1
ATOM 797 N N . GLY A 1 102 ? 5.418 -13.382 -3.390 1.00 87.88 102 GLY A N 1
ATOM 798 C CA . GLY A 1 102 ? 5.345 -12.539 -2.199 1.00 87.88 102 GLY A CA 1
ATOM 799 C C . GLY A 1 102 ? 3.918 -12.300 -1.692 1.00 87.88 102 GLY A C 1
ATOM 800 O O . GLY A 1 102 ? 3.741 -12.090 -0.497 1.00 87.88 102 GLY A O 1
ATOM 801 N N . LEU A 1 103 ? 2.889 -12.365 -2.545 1.00 90.25 103 LEU A N 1
ATOM 802 C CA . LEU A 1 103 ? 1.495 -12.355 -2.084 1.00 90.25 103 LEU A CA 1
ATOM 803 C C . LEU A 1 103 ? 1.184 -13.611 -1.261 1.00 90.25 103 LEU A C 1
ATOM 805 O O . LEU A 1 103 ? 0.554 -13.508 -0.211 1.00 90.25 103 LEU A O 1
ATOM 809 N N . GLU A 1 104 ? 1.639 -14.786 -1.713 1.00 88.31 104 GLU A N 1
ATOM 810 C CA . GLU A 1 104 ? 1.491 -16.026 -0.942 1.00 88.31 104 GLU A CA 1
ATOM 811 C C . GLU A 1 104 ? 2.190 -15.929 0.422 1.00 88.31 104 GLU A C 1
ATOM 813 O O . GLU A 1 104 ? 1.649 -16.435 1.406 1.00 88.31 104 GLU A O 1
ATOM 818 N N . GLU A 1 105 ? 3.348 -15.262 0.505 1.00 87.62 105 GLU A N 1
ATOM 819 C CA . GLU A 1 105 ? 4.025 -15.012 1.786 1.00 87.62 105 GLU A CA 1
ATOM 820 C C . GLU A 1 105 ? 3.186 -14.124 2.715 1.00 87.62 105 GLU A C 1
ATOM 822 O O . GLU A 1 105 ? 3.006 -14.494 3.871 1.00 87.62 105 GLU A O 1
ATOM 827 N N . ILE A 1 106 ? 2.630 -13.013 2.217 1.00 86.50 106 ILE A N 1
ATOM 828 C CA . ILE A 1 106 ? 1.803 -12.094 3.022 1.00 86.50 106 ILE A CA 1
ATOM 829 C C . ILE A 1 106 ? 0.565 -12.810 3.573 1.00 86.50 106 ILE A C 1
ATOM 831 O O . ILE A 1 106 ? 0.318 -12.777 4.775 1.00 86.50 106 ILE A O 1
ATOM 835 N N . ILE A 1 107 ? -0.170 -13.517 2.708 1.00 83.81 107 ILE A N 1
ATOM 836 C CA . ILE A 1 107 ? -1.379 -14.252 3.109 1.00 83.81 107 ILE A CA 1
ATOM 837 C C . ILE A 1 107 ? -1.029 -15.354 4.118 1.00 83.81 107 ILE A C 1
ATOM 839 O O . ILE A 1 107 ? -1.764 -15.571 5.077 1.00 83.81 107 ILE A O 1
ATOM 843 N N . SER A 1 108 ? 0.097 -16.051 3.928 1.00 80.00 108 SER A N 1
ATOM 844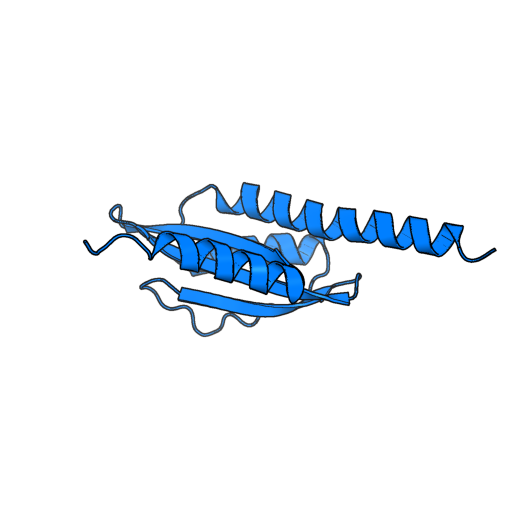 C CA . SER A 1 108 ? 0.520 -17.112 4.851 1.00 80.00 108 SER A CA 1
ATOM 845 C C . SER A 1 108 ? 0.937 -16.572 6.223 1.00 80.00 108 SER A C 1
ATOM 847 O O . SER A 1 108 ? 0.710 -17.253 7.219 1.00 80.00 108 SER A O 1
ATOM 849 N N . ASP A 1 109 ? 1.552 -15.385 6.286 1.00 76.69 109 ASP A N 1
ATOM 850 C CA . ASP A 1 109 ? 1.920 -14.723 7.549 1.00 76.69 109 ASP A CA 1
ATOM 851 C C . ASP A 1 109 ? 0.654 -14.293 8.317 1.00 76.69 109 ASP A C 1
ATOM 853 O O . ASP A 1 109 ? 0.535 -14.563 9.512 1.00 76.69 109 ASP A O 1
ATOM 857 N N . GLU A 1 110 ? -0.357 -13.759 7.615 1.00 64.56 110 GLU A N 1
ATOM 858 C CA . GLU A 1 110 ? -1.669 -13.457 8.212 1.00 64.56 110 GLU A CA 1
ATOM 859 C C . GLU A 1 110 ? -2.403 -14.714 8.711 1.00 64.56 110 GLU A C 1
ATOM 861 O O . GLU A 1 110 ? -2.959 -14.712 9.811 1.00 64.56 110 GLU A O 1
ATOM 866 N N . GLU A 1 111 ? -2.379 -15.820 7.958 1.00 57.53 111 GLU A N 1
ATOM 867 C CA . GLU A 1 111 ? -3.022 -17.075 8.376 1.00 57.53 111 GLU A CA 1
ATOM 868 C C . GLU A 1 111 ? -2.363 -17.717 9.619 1.00 57.53 111 GLU A C 1
ATOM 870 O O . GLU A 1 111 ? -3.030 -18.464 10.344 1.00 57.53 111 GLU A O 1
ATOM 875 N N . GLU A 1 112 ? -1.087 -17.432 9.913 1.00 51.31 112 GLU A N 1
ATOM 876 C CA . GLU A 1 112 ? -0.413 -17.914 11.131 1.00 51.31 112 GLU A CA 1
ATOM 877 C C . GLU A 1 112 ? -0.809 -17.126 12.400 1.00 51.31 112 GLU A C 1
ATOM 879 O O . GLU A 1 112 ? -0.686 -17.662 13.510 1.00 51.31 112 GLU A O 1
ATOM 884 N N . GLU A 1 113 ? -1.339 -15.900 12.286 1.00 51.66 113 GLU A N 1
ATOM 885 C CA . GLU A 1 113 ? -1.818 -15.119 13.443 1.00 51.66 113 GLU A CA 1
ATOM 886 C C . GLU A 1 113 ? -3.197 -15.581 13.965 1.00 51.66 113 GLU A C 1
ATOM 888 O O . GLU A 1 113 ? -3.521 -15.368 15.140 1.00 51.66 113 GLU A O 1
ATOM 893 N N . ASP A 1 114 ? -3.972 -16.311 13.153 1.00 44.69 114 ASP A N 1
ATOM 894 C CA . ASP A 1 114 ? -5.306 -16.838 13.493 1.00 44.69 114 ASP A CA 1
ATOM 895 C C . ASP A 1 114 ? -5.294 -18.254 14.135 1.00 44.69 114 ASP A C 1
ATOM 897 O O . ASP A 1 114 ? -6.346 -18.845 14.403 1.00 44.69 114 ASP A O 1
ATOM 901 N N . GLU A 1 115 ? -4.123 -18.818 14.472 1.00 48.00 115 GLU A N 1
ATOM 902 C CA . GLU A 1 115 ? -3.998 -20.086 15.224 1.00 48.00 115 GLU A CA 1
ATOM 903 C C . GLU A 1 115 ? -3.733 -19.884 16.734 1.00 48.00 115 GLU A C 1
ATOM 905 O O . GLU A 1 115 ? -2.790 -20.422 17.323 1.00 48.00 115 GLU A O 1
ATOM 910 N N . VAL A 1 116 ? -4.628 -19.181 17.435 1.00 56.50 116 VAL A N 1
ATOM 911 C CA . VAL A 1 116 ? -4.720 -19.248 18.911 1.00 56.50 116 VAL A CA 1
ATOM 912 C C . VAL A 1 116 ? -6.131 -19.579 19.395 1.00 56.50 116 VAL A C 1
ATOM 914 O O . VAL A 1 116 ? -6.799 -18.748 19.990 1.00 56.50 116 VAL A O 1
ATOM 917 N N . GLU A 1 117 ? -6.555 -20.842 19.240 1.00 54.31 117 GLU A N 1
ATOM 918 C CA . GLU A 1 117 ? -7.284 -21.582 20.293 1.00 54.31 117 GLU A CA 1
ATOM 919 C C . GLU A 1 117 ? -7.554 -23.060 19.928 1.00 54.31 117 GLU A C 1
ATOM 921 O O . GLU A 1 117 ? -8.445 -23.361 19.133 1.00 54.31 117 GLU A O 1
ATOM 926 N N . LYS A 1 118 ? -6.859 -23.996 20.603 1.00 46.97 118 LYS A N 1
ATOM 927 C CA . LYS A 1 118 ? -7.431 -25.041 21.499 1.00 46.97 118 LYS A CA 1
ATOM 928 C C . LYS A 1 118 ? -6.482 -26.231 21.702 1.00 46.97 118 LYS A C 1
ATOM 930 O O . LYS A 1 118 ? -6.405 -27.110 20.849 1.00 46.97 118 LYS A O 1
ATOM 935 N N . ASP A 1 119 ? -5.806 -26.283 22.853 1.00 45.69 119 ASP A N 1
ATOM 936 C CA . ASP A 1 119 ? -6.184 -27.131 24.011 1.00 45.69 119 ASP A CA 1
ATOM 937 C C . ASP A 1 119 ? -5.280 -26.847 25.230 1.00 45.69 119 ASP A C 1
ATOM 939 O O . ASP A 1 119 ? -4.039 -26.780 25.064 1.00 45.69 119 ASP A O 1
#

Sequence (119 aa):
MRFNQFISEMESMANARDSINQDLADGLENNFQNPEEGFEVIKAIFGNYGVGEVPLDQLNPEGDEIAVDVETISGPLILYVIYSLTDDGDYEFYAELTDDDGLEEIISDEEEEDEVEKD

Secondary structure (DSSP, 8-state):
--HHHHHHHHHHHHHHHHHHHHHHHHHHSS-BSSHHHHHHHHHHHHHHHTPPPP--TT--TTEEEEEEEEEETTEEEEEEEEEEE-TTS-EEEEEEEE-HHHHHHHHHHHHHHT-----

Foldseek 3Di:
DCVVVVVVLVVVLVVLQVVLLVQLCVQQVDWALFVVVNVVSNVVSCVVQVKDDDPPPDADRQWDWDWDWIQGPSGIWIKTKTWHQDPVNTIHIDIHTGHPVVVVVVVVVVVVVPPPDDD